Protein AF-A0A3M8EBQ7-F1 (afdb_monomer)

pLDDT: mean 82.84, std 10.52, range [53.0, 93.88]

Secondary structure (DSSP, 8-state):
--HHHHHHHHHHTT--GGG--PPP---TT--HHHHHHHHHHHHHHH--S-HHHHHHHHHHHTTTTSTT--HHHHHHHS---TTTT------------

Mean predicted aligned error: 8.73 Å

Sequence (97 aa):
MNRLCKYIELYSEGTSYEKITIQPVRAKGLTAIDIFHFGWNIWKHFTVSKQDEIAIFLKKIFADHLRGVEPETIKRHLKDDELKGIVKIQENLQEHN

Nearest PDB structures (foldseek):
  3hic-assembly1_A  TM=4.371E-01  e=9.960E+00  Listeria innocua
  7vtd-assembly2_C  TM=3.645E-01  e=9.960E+00  Escherichia coli

Foldseek 3Di:
DDLVVVLLVCVLVVHDPPPDQADADDDPPDALLNLLVVLLVSCVVRVSDDLLVSLVSSCRHHVVRCVPPDSVNSSVSSDDPVCVPPDDDDPPPPPDD

Structure (mmCIF, N/CA/C/O backbone):
data_AF-A0A3M8EBQ7-F1
#
_entry.id   AF-A0A3M8EBQ7-F1
#
loop_
_atom_site.group_PDB
_atom_site.id
_atom_site.type_symbol
_atom_site.label_atom_id
_atom_site.label_alt_id
_atom_site.label_comp_id
_atom_site.label_asym_id
_atom_site.label_entity_id
_atom_site.label_seq_id
_atom_site.pdbx_PDB_ins_code
_atom_site.Cartn_x
_atom_site.Cartn_y
_atom_site.Cartn_z
_atom_site.occupancy
_atom_site.B_iso_or_equiv
_atom_site.auth_seq_id
_atom_site.auth_comp_id
_atom_site.auth_asym_id
_atom_site.auth_atom_id
_atom_site.pdbx_PDB_model_num
ATOM 1 N N . MET A 1 1 ? -12.005 -19.217 -2.640 1.00 57.03 1 MET A N 1
ATOM 2 C CA . MET A 1 1 ? -12.006 -17.770 -2.329 1.00 57.03 1 MET A CA 1
ATOM 3 C C . MET A 1 1 ? -10.753 -17.131 -2.910 1.00 57.03 1 MET A C 1
ATOM 5 O O . MET A 1 1 ? -9.697 -17.751 -2.846 1.00 57.03 1 MET A O 1
ATOM 9 N N . ASN A 1 2 ? -10.864 -15.957 -3.534 1.00 85.31 2 ASN A N 1
ATOM 10 C CA . ASN A 1 2 ? -9.723 -15.263 -4.138 1.00 85.31 2 ASN A CA 1
ATOM 11 C C . ASN A 1 2 ? -8.763 -14.773 -3.033 1.00 85.31 2 ASN A C 1
ATOM 13 O O . ASN A 1 2 ? -9.208 -14.225 -2.025 1.00 85.31 2 ASN A O 1
ATOM 17 N N . ARG A 1 3 ? -7.453 -14.998 -3.199 1.00 89.38 3 ARG A N 1
ATOM 18 C CA . ARG A 1 3 ? -6.418 -14.671 -2.201 1.00 89.38 3 ARG A CA 1
ATOM 19 C C . ARG A 1 3 ? -6.424 -13.191 -1.823 1.00 89.38 3 ARG A C 1
ATOM 21 O O . ARG A 1 3 ? -6.295 -12.870 -0.647 1.00 89.38 3 ARG A O 1
ATOM 28 N N . LEU A 1 4 ? -6.612 -12.316 -2.810 1.00 90.12 4 LEU A N 1
ATOM 29 C CA . LEU A 1 4 ? -6.677 -10.876 -2.582 1.00 90.12 4 LEU A CA 1
ATOM 30 C C . LEU A 1 4 ? -7.864 -10.509 -1.681 1.00 90.12 4 LEU A C 1
ATOM 32 O O . LEU A 1 4 ? -7.690 -9.752 -0.734 1.00 90.12 4 LEU A O 1
ATOM 36 N N . CYS A 1 5 ? -9.037 -11.106 -1.917 1.00 90.88 5 CYS A N 1
ATOM 37 C CA . CYS A 1 5 ? -10.225 -10.873 -1.093 1.00 90.88 5 CYS A CA 1
ATOM 38 C C . CYS A 1 5 ? -9.987 -11.265 0.368 1.00 90.88 5 CYS A C 1
ATOM 40 O O . CYS A 1 5 ? -10.327 -10.494 1.254 1.00 90.88 5 CYS A O 1
ATOM 42 N N . LYS A 1 6 ? -9.331 -12.407 0.620 1.00 89.94 6 LYS A N 1
ATOM 43 C CA . LYS A 1 6 ? -9.005 -12.841 1.988 1.00 89.94 6 LYS A CA 1
ATOM 44 C C . LYS A 1 6 ? -8.090 -11.847 2.707 1.00 89.94 6 LYS A C 1
ATOM 46 O O . LYS A 1 6 ? -8.242 -11.616 3.898 1.00 89.94 6 LYS A O 1
ATOM 51 N N . TYR A 1 7 ? -7.128 -11.258 2.000 1.00 90.69 7 TYR A N 1
ATOM 52 C CA . TYR A 1 7 ? -6.260 -10.247 2.602 1.00 90.69 7 TYR A CA 1
ATOM 53 C C . TYR A 1 7 ? -6.992 -8.935 2.888 1.00 90.69 7 TYR A C 1
ATOM 55 O O . TYR A 1 7 ? -6.716 -8.309 3.904 1.00 90.69 7 TYR A O 1
ATOM 63 N N . ILE A 1 8 ? -7.932 -8.535 2.029 1.00 89.94 8 ILE A N 1
ATOM 64 C CA . ILE A 1 8 ? -8.763 -7.342 2.253 1.00 89.94 8 ILE A CA 1
ATOM 65 C C . ILE A 1 8 ? -9.713 -7.551 3.437 1.00 89.94 8 ILE A C 1
ATOM 67 O O . ILE A 1 8 ? -9.874 -6.643 4.243 1.00 89.94 8 ILE A O 1
ATOM 71 N N . GLU A 1 9 ? -10.293 -8.742 3.580 1.00 90.31 9 GLU A N 1
ATOM 72 C CA . GLU A 1 9 ? -11.120 -9.107 4.736 1.00 90.31 9 GLU A CA 1
ATOM 73 C C . GLU A 1 9 ? -10.317 -8.990 6.042 1.00 90.31 9 GLU A C 1
ATOM 75 O O . GLU A 1 9 ? -10.693 -8.234 6.935 1.00 90.31 9 GLU A O 1
ATOM 80 N N . LEU A 1 10 ? -9.124 -9.594 6.091 1.00 88.44 10 LEU A N 1
ATOM 81 C CA . LEU A 1 10 ? -8.210 -9.475 7.235 1.00 88.44 10 LEU A CA 1
ATOM 82 C C . LEU A 1 10 ? -7.815 -8.020 7.539 1.00 88.44 10 LEU A C 1
ATOM 84 O O . LEU A 1 10 ? -7.678 -7.653 8.707 1.00 88.44 10 LEU A O 1
ATOM 88 N N . TYR A 1 11 ? -7.651 -7.188 6.502 1.00 88.00 11 TYR A N 1
ATOM 89 C CA . TYR A 1 11 ? -7.430 -5.748 6.661 1.00 88.00 11 TYR A CA 1
ATOM 90 C C . TYR A 1 11 ? -8.613 -5.059 7.312 1.00 88.00 11 TYR A C 1
ATOM 92 O O . TYR A 1 11 ? -8.426 -4.313 8.269 1.00 88.00 11 TYR A O 1
ATOM 100 N N . SER A 1 12 ? -9.819 -5.331 6.819 1.00 87.81 12 SER A N 1
ATOM 101 C CA . SER A 1 12 ? -11.042 -4.719 7.330 1.00 87.81 12 SER A CA 1
ATOM 102 C C . SER A 1 12 ? -11.347 -5.098 8.781 1.00 87.81 12 SER A C 1
ATOM 104 O O . SER A 1 12 ? -11.968 -4.321 9.495 1.00 87.81 12 SER A O 1
ATOM 106 N N . GLU A 1 13 ? -10.860 -6.246 9.247 1.00 87.94 13 GLU A N 1
ATOM 107 C CA . GLU A 1 13 ? -10.998 -6.690 10.637 1.00 87.94 13 GLU A CA 1
ATOM 108 C C . GLU A 1 13 ? -9.959 -6.059 11.584 1.00 87.94 13 GLU A C 1
ATOM 110 O O . GLU A 1 13 ? -10.012 -6.282 12.792 1.00 87.94 13 GLU A O 1
ATOM 115 N N . GLY A 1 14 ? -8.991 -5.290 11.066 1.00 81.81 14 GLY A N 1
ATOM 116 C CA . GLY A 1 14 ? -7.907 -4.710 11.868 1.00 81.81 14 GLY A CA 1
ATOM 117 C C . GLY A 1 14 ? -6.915 -5.752 12.404 1.00 81.81 14 GLY A C 1
ATOM 118 O O . GLY A 1 14 ? -6.200 -5.495 13.374 1.00 81.81 14 GLY A O 1
ATOM 119 N N . THR A 1 15 ? -6.866 -6.943 11.801 1.00 75.50 15 THR A N 1
ATOM 120 C CA . THR A 1 15 ? -6.002 -8.033 12.266 1.00 75.50 15 THR A CA 1
ATOM 121 C C . THR A 1 15 ? -4.526 -7.706 12.016 1.00 75.50 15 THR A C 1
ATOM 123 O O . THR A 1 15 ? -4.137 -7.340 10.907 1.00 75.50 15 THR A O 1
ATOM 126 N N . SER A 1 16 ? -3.668 -7.898 13.029 1.00 67.94 16 SER A N 1
ATOM 127 C CA . SER A 1 16 ? -2.218 -7.699 12.875 1.00 67.94 16 SER A CA 1
ATOM 128 C C . SER A 1 16 ? -1.613 -8.669 11.849 1.00 67.94 16 SER A C 1
ATOM 130 O O . SER A 1 16 ? -1.724 -9.894 11.951 1.00 67.94 16 SER A O 1
ATOM 132 N N . TYR A 1 17 ? -0.885 -8.101 10.885 1.00 69.31 17 TYR A N 1
ATOM 133 C CA . TYR A 1 17 ? -0.169 -8.815 9.823 1.00 69.31 17 TYR A CA 1
ATOM 134 C C . TYR A 1 17 ? 1.115 -9.508 10.272 1.00 69.31 17 TYR A C 1
ATOM 136 O O . TYR A 1 17 ? 1.799 -10.111 9.445 1.00 69.31 17 TYR A O 1
ATOM 144 N N . GLU A 1 18 ? 1.502 -9.381 11.539 1.00 66.12 18 GLU A N 1
ATOM 145 C CA . GLU A 1 18 ? 2.766 -9.925 12.047 1.00 66.12 18 GLU A CA 1
ATOM 146 C C . GLU A 1 18 ? 2.777 -11.456 12.060 1.00 66.12 18 GLU A C 1
ATOM 148 O O . GLU A 1 18 ? 3.827 -12.071 11.902 1.00 66.12 18 GLU A O 1
ATOM 153 N N . LYS A 1 19 ? 1.601 -12.079 12.191 1.00 66.19 19 LYS A N 1
ATOM 154 C CA . LYS A 1 19 ? 1.454 -13.538 12.299 1.00 66.19 19 LYS A CA 1
ATOM 155 C C . LYS A 1 19 ? 1.023 -14.214 10.996 1.00 66.19 19 LYS A C 1
ATOM 157 O O . LYS A 1 19 ? 0.893 -15.434 10.959 1.00 66.19 19 LYS A O 1
ATOM 162 N N . ILE A 1 20 ? 0.788 -13.445 9.932 1.00 72.50 20 ILE A N 1
ATOM 163 C CA . ILE A 1 20 ? 0.243 -13.958 8.671 1.00 72.50 20 ILE A CA 1
ATOM 164 C C . ILE A 1 20 ? 1.334 -13.953 7.602 1.00 72.50 20 ILE A C 1
ATOM 166 O O . ILE A 1 20 ? 1.833 -12.902 7.197 1.00 72.50 20 ILE A O 1
ATOM 170 N N . THR A 1 21 ? 1.668 -15.134 7.083 1.00 79.19 21 THR A N 1
ATOM 171 C CA . THR A 1 21 ? 2.511 -15.260 5.890 1.00 79.19 21 THR A CA 1
ATOM 172 C C . THR A 1 21 ? 1.720 -14.809 4.659 1.00 79.19 21 THR A C 1
ATOM 174 O O . THR A 1 21 ? 0.909 -15.556 4.107 1.00 79.19 21 THR A O 1
ATOM 177 N N . ILE A 1 22 ? 1.939 -13.566 4.229 1.00 83.88 22 ILE A N 1
ATOM 178 C CA . ILE A 1 22 ? 1.362 -13.023 2.994 1.00 83.88 22 ILE A CA 1
ATOM 179 C C . ILE A 1 22 ? 2.129 -13.595 1.800 1.00 83.88 22 ILE A C 1
ATOM 181 O O . ILE A 1 22 ? 3.348 -13.460 1.710 1.00 83.88 22 ILE A O 1
ATOM 185 N N . GLN A 1 23 ? 1.410 -14.216 0.867 1.00 89.12 23 GLN A N 1
ATOM 186 C CA . GLN A 1 23 ? 1.955 -14.561 -0.439 1.00 89.12 23 GLN A CA 1
ATOM 187 C C . GLN A 1 23 ? 1.617 -13.436 -1.419 1.00 89.12 23 GLN A C 1
ATOM 189 O O . GLN A 1 23 ? 0.433 -13.100 -1.538 1.00 89.12 23 GLN A O 1
ATOM 194 N N . PRO A 1 24 ? 2.605 -12.888 -2.148 1.00 90.69 24 PRO A N 1
ATOM 195 C CA . PRO A 1 24 ? 2.351 -11.829 -3.109 1.00 90.69 24 PRO A CA 1
ATOM 196 C C . PRO A 1 24 ? 1.286 -12.217 -4.139 1.00 90.69 24 PRO A C 1
ATOM 198 O O . PRO A 1 24 ? 1.163 -13.375 -4.554 1.00 90.69 24 PRO A O 1
ATOM 201 N N . VAL A 1 25 ? 0.502 -11.227 -4.543 1.00 91.75 25 VAL A N 1
ATOM 202 C CA . VAL A 1 25 ? -0.514 -11.313 -5.583 1.00 91.75 25 VAL A CA 1
ATOM 203 C C . VAL A 1 25 ? -0.008 -10.539 -6.788 1.00 91.75 25 VAL A C 1
ATOM 205 O O . VAL A 1 25 ? 0.227 -9.334 -6.726 1.00 91.75 25 VAL A O 1
ATOM 208 N N . ARG A 1 26 ? 0.119 -11.236 -7.917 1.00 88.81 26 ARG A N 1
ATOM 209 C CA . ARG A 1 26 ? 0.512 -10.619 -9.180 1.00 88.81 26 ARG A CA 1
ATOM 210 C C . ARG A 1 26 ? -0.722 -10.184 -9.963 1.00 88.81 26 ARG A C 1
ATOM 212 O O . ARG A 1 26 ? -1.443 -11.020 -10.502 1.00 88.81 26 ARG A O 1
ATOM 219 N N . ALA A 1 27 ? -0.923 -8.877 -10.085 1.00 86.94 27 ALA A N 1
ATOM 220 C CA . ALA A 1 27 ? -1.899 -8.298 -11.003 1.00 86.94 27 ALA A CA 1
ATOM 221 C C . ALA A 1 27 ? -1.267 -8.030 -12.383 1.00 86.94 27 ALA A C 1
ATOM 223 O O . ALA A 1 27 ? -0.380 -7.189 -12.528 1.00 86.94 27 ALA A O 1
ATOM 224 N N . LYS A 1 28 ? -1.681 -8.770 -13.418 1.00 89.25 28 LYS A N 1
ATOM 225 C CA . LYS A 1 28 ? -1.169 -8.556 -14.783 1.00 89.25 28 LYS A CA 1
ATOM 226 C C . LYS A 1 28 ? -1.701 -7.235 -15.347 1.00 89.25 28 LYS A C 1
ATOM 228 O O . LYS A 1 28 ? -2.887 -6.963 -15.222 1.00 89.25 28 LYS A O 1
ATOM 233 N N . GLY A 1 29 ? -0.829 -6.458 -15.988 1.00 89.88 29 GLY A N 1
ATOM 234 C CA . GLY A 1 29 ? -1.206 -5.220 -16.681 1.00 89.88 29 GLY A CA 1
ATOM 235 C C . GLY A 1 29 ? -1.423 -3.998 -15.784 1.00 89.88 29 GLY A C 1
ATOM 236 O O . GLY A 1 29 ? -1.701 -2.933 -16.317 1.00 89.88 29 GLY A O 1
ATOM 237 N N . LEU A 1 30 ? -1.274 -4.127 -14.461 1.00 92.38 30 LEU A N 1
ATOM 238 C CA . LEU A 1 30 ? -1.355 -2.988 -13.544 1.00 92.38 30 LEU A CA 1
ATOM 239 C C . LEU A 1 30 ? 0.020 -2.367 -13.301 1.00 92.38 30 LEU A C 1
ATOM 241 O O . LEU A 1 30 ? 1.023 -3.073 -13.174 1.00 92.38 30 LEU A O 1
ATOM 245 N N . THR A 1 31 ? 0.037 -1.045 -13.195 1.00 92.00 31 THR A N 1
ATOM 246 C CA . THR A 1 31 ? 1.185 -0.227 -12.801 1.00 92.00 31 THR A CA 1
ATOM 247 C C . THR A 1 31 ? 1.199 0.004 -11.289 1.00 92.00 31 THR A C 1
ATOM 249 O O . THR A 1 31 ? 0.211 -0.240 -10.597 1.00 92.00 31 THR A O 1
ATOM 252 N N . ALA A 1 32 ? 2.306 0.520 -10.748 1.00 91.06 32 ALA A N 1
ATOM 253 C CA . ALA A 1 32 ? 2.370 0.912 -9.337 1.00 91.06 32 ALA A CA 1
ATOM 254 C C . ALA A 1 32 ? 1.327 1.990 -8.977 1.00 91.06 32 ALA A C 1
ATOM 256 O O . ALA A 1 32 ? 0.778 1.962 -7.880 1.00 91.06 32 ALA A O 1
ATOM 257 N N . ILE A 1 33 ? 1.008 2.893 -9.913 1.00 90.25 33 ILE A N 1
ATOM 258 C CA . ILE A 1 33 ? -0.004 3.944 -9.728 1.00 90.25 33 ILE A CA 1
ATOM 259 C C . ILE A 1 33 ? -1.392 3.329 -9.531 1.00 90.25 33 ILE A C 1
ATOM 261 O O . ILE A 1 33 ? -2.116 3.737 -8.625 1.00 90.25 33 ILE A O 1
ATOM 265 N N . ASP A 1 34 ? -1.734 2.304 -10.314 1.00 91.81 34 ASP A N 1
ATOM 266 C CA . ASP A 1 34 ? -3.004 1.587 -10.160 1.00 91.81 34 ASP A CA 1
ATOM 267 C C . ASP A 1 34 ? -3.106 0.937 -8.774 1.00 91.81 34 ASP A C 1
ATOM 269 O O . ASP A 1 34 ? -4.151 1.001 -8.125 1.00 91.81 34 ASP A O 1
ATOM 273 N N . ILE A 1 35 ? -1.997 0.370 -8.280 1.00 93.62 35 ILE A N 1
ATOM 274 C CA . ILE A 1 35 ? -1.924 -0.196 -6.926 1.00 93.62 35 ILE A CA 1
ATOM 275 C C . ILE A 1 35 ? -2.081 0.891 -5.854 1.00 93.62 35 ILE A C 1
ATOM 277 O O . ILE A 1 35 ? -2.736 0.645 -4.841 1.00 93.62 35 ILE A O 1
ATOM 281 N N . PHE A 1 36 ? -1.533 2.093 -6.056 1.00 91.44 36 PHE A N 1
ATOM 282 C CA . PHE A 1 36 ? -1.715 3.204 -5.116 1.00 91.44 36 PHE A CA 1
ATOM 283 C C . PHE A 1 36 ? -3.170 3.665 -5.045 1.00 91.44 36 PHE A C 1
ATOM 285 O O . PHE A 1 36 ? -3.705 3.781 -3.944 1.00 91.44 36 PHE A O 1
ATOM 292 N N . HIS A 1 37 ? -3.834 3.859 -6.189 1.00 90.38 37 HIS A N 1
ATOM 293 C CA . HIS A 1 37 ? -5.258 4.212 -6.216 1.00 90.38 37 HIS A CA 1
ATOM 294 C C . HIS A 1 37 ? -6.116 3.126 -5.564 1.00 90.38 37 HIS A C 1
ATOM 296 O O . HIS A 1 37 ? -6.998 3.417 -4.757 1.00 90.38 37 HIS A O 1
ATOM 302 N N . PHE A 1 38 ? -5.820 1.859 -5.860 1.00 92.19 38 PHE A N 1
ATOM 303 C CA . PHE A 1 38 ? -6.490 0.730 -5.228 1.00 92.19 38 PHE A CA 1
ATOM 304 C C . PHE A 1 38 ? -6.314 0.735 -3.703 1.00 92.19 38 PHE A C 1
ATOM 306 O O . PHE A 1 38 ? -7.280 0.584 -2.958 1.00 92.19 38 PHE A O 1
ATOM 313 N N . GLY A 1 39 ? -5.090 0.971 -3.236 1.00 91.56 39 GLY A N 1
ATOM 314 C CA . GLY A 1 39 ? -4.776 1.110 -1.822 1.00 91.56 39 GLY A CA 1
ATOM 315 C C . GLY A 1 39 ? -5.503 2.258 -1.133 1.00 91.56 39 GLY A C 1
ATOM 316 O O . GLY A 1 39 ? -6.015 2.084 -0.027 1.00 91.56 39 GLY A O 1
ATOM 317 N N . TRP A 1 40 ? -5.592 3.411 -1.796 1.00 90.75 40 TRP A N 1
ATOM 318 C CA . TRP A 1 40 ? -6.329 4.562 -1.286 1.00 90.75 40 TRP A CA 1
ATOM 319 C C . TRP A 1 40 ? -7.825 4.261 -1.168 1.00 90.75 40 TRP A C 1
ATOM 321 O O . TRP A 1 40 ? -8.416 4.561 -0.133 1.00 90.75 40 TRP A O 1
ATOM 331 N N . ASN A 1 41 ? -8.417 3.590 -2.164 1.00 90.81 41 ASN A N 1
ATOM 332 C CA . ASN A 1 41 ? -9.819 3.167 -2.121 1.00 90.81 41 ASN A CA 1
ATOM 333 C C . ASN A 1 41 ? -10.108 2.247 -0.925 1.00 90.81 41 ASN A C 1
ATOM 335 O O . ASN A 1 41 ? -11.096 2.452 -0.223 1.00 90.81 41 ASN A O 1
ATOM 339 N N . ILE A 1 42 ? -9.237 1.264 -0.662 1.00 90.75 42 ILE A N 1
ATOM 340 C CA . ILE A 1 42 ? -9.367 0.366 0.499 1.00 90.75 42 ILE A CA 1
ATOM 341 C C . ILE A 1 42 ? -9.301 1.169 1.802 1.00 90.75 42 ILE A C 1
ATOM 343 O O . ILE A 1 42 ? -10.196 1.062 2.641 1.00 90.75 42 ILE A O 1
ATOM 347 N N . TRP A 1 43 ? -8.260 1.988 1.971 1.00 89.50 43 TRP A N 1
ATOM 348 C CA . TRP A 1 43 ? -8.066 2.773 3.190 1.00 89.50 43 TRP A CA 1
ATOM 349 C C . TRP A 1 43 ? -9.230 3.737 3.450 1.00 89.50 43 TRP A C 1
ATOM 351 O O . TRP A 1 43 ? -9.729 3.798 4.572 1.00 89.50 43 TRP A O 1
ATOM 361 N N . LYS A 1 44 ? -9.708 4.433 2.410 1.00 88.25 44 LYS A N 1
ATOM 362 C CA . LYS A 1 44 ? -10.850 5.354 2.492 1.00 88.25 44 LYS A CA 1
ATOM 363 C C . LYS A 1 44 ? -12.155 4.644 2.837 1.00 88.25 44 LYS A C 1
ATOM 365 O O . LYS A 1 44 ? -12.974 5.219 3.541 1.00 88.25 44 LYS A O 1
ATOM 370 N N . HIS A 1 45 ? -12.369 3.431 2.331 1.00 89.38 45 HIS A N 1
ATOM 371 C CA . HIS A 1 45 ? -13.607 2.697 2.576 1.00 89.38 45 HIS A CA 1
ATOM 372 C C . HIS A 1 45 ? -13.691 2.171 4.010 1.00 89.38 45 HIS A C 1
ATOM 374 O O . HIS A 1 45 ? -14.715 2.332 4.664 1.00 89.38 45 HIS A O 1
ATOM 380 N N . PHE A 1 46 ? -12.617 1.548 4.500 1.00 86.44 46 PHE A N 1
ATOM 381 C CA . PHE A 1 46 ? -12.647 0.908 5.812 1.00 86.44 46 PHE A CA 1
ATOM 382 C C . PHE A 1 46 ? -12.275 1.868 6.943 1.00 86.44 46 PHE A C 1
ATOM 384 O O . PHE A 1 46 ? -12.821 1.757 8.033 1.00 86.44 46 PHE A O 1
ATOM 391 N N . THR A 1 47 ? -11.366 2.824 6.724 1.00 79.81 47 THR A N 1
ATOM 392 C CA . THR A 1 47 ? -10.878 3.766 7.758 1.00 79.81 47 THR A CA 1
ATOM 393 C C . THR A 1 47 ? -10.382 3.098 9.052 1.00 79.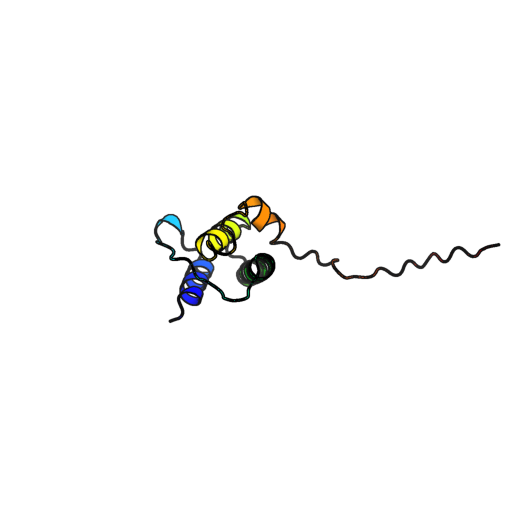81 47 THR A C 1
ATOM 395 O O . THR A 1 47 ? -10.277 3.731 10.097 1.00 79.81 47 THR A O 1
ATOM 398 N N . VAL A 1 48 ? -10.039 1.809 8.974 1.00 72.12 48 VAL A N 1
ATOM 399 C CA . VAL A 1 48 ? -9.702 0.941 10.115 1.00 72.12 48 VAL A CA 1
ATOM 400 C C . VAL A 1 48 ? -8.281 1.135 10.640 1.00 72.12 48 VAL A C 1
ATOM 402 O O . VAL A 1 48 ? -7.987 0.729 11.759 1.00 72.12 48 VAL A O 1
ATOM 405 N N . SER A 1 49 ? -7.385 1.727 9.844 1.00 75.56 49 SER A N 1
ATOM 406 C CA . SER A 1 49 ? -5.948 1.763 10.135 1.00 75.56 49 SER A CA 1
ATOM 407 C C . SER A 1 49 ? -5.302 3.100 9.766 1.00 75.56 49 SER A C 1
ATOM 409 O O . SER A 1 49 ? -5.822 3.883 8.962 1.0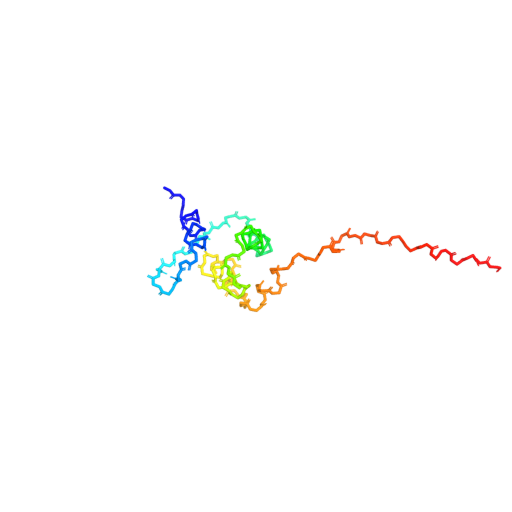0 75.56 49 SER A O 1
ATOM 411 N N . LYS A 1 50 ? -4.098 3.346 10.296 1.00 82.00 50 LYS A N 1
ATOM 412 C CA . LYS A 1 50 ? -3.277 4.492 9.869 1.00 82.00 50 LYS A CA 1
ATOM 413 C C . LYS A 1 50 ? -2.789 4.296 8.428 1.00 82.00 50 LYS A C 1
ATOM 415 O O . LYS A 1 50 ? -2.678 3.164 7.952 1.00 82.00 50 LYS A O 1
ATOM 420 N N . GLN A 1 51 ? -2.435 5.396 7.755 1.00 82.25 51 GLN A N 1
ATOM 421 C CA . GLN A 1 51 ? -1.877 5.352 6.393 1.00 82.25 51 GLN A CA 1
ATOM 422 C C . GLN A 1 51 ? -0.600 4.498 6.300 1.00 82.25 51 GLN A C 1
ATOM 424 O O . GLN A 1 51 ? -0.343 3.871 5.277 1.00 82.25 51 GLN A O 1
ATOM 429 N N . ASP A 1 52 ? 0.192 4.441 7.371 1.00 84.62 52 ASP A N 1
ATOM 430 C CA . ASP A 1 52 ? 1.404 3.619 7.430 1.00 84.62 52 ASP A CA 1
ATOM 431 C C . ASP A 1 52 ? 1.093 2.115 7.330 1.00 84.62 52 ASP A C 1
ATOM 433 O O . ASP A 1 52 ? 1.804 1.369 6.658 1.00 84.62 52 ASP A O 1
ATOM 437 N N . GLU A 1 53 ? -0.009 1.663 7.930 1.00 86.69 53 GLU A N 1
ATOM 438 C CA . GLU A 1 53 ? -0.373 0.243 7.944 1.00 86.69 53 GLU A CA 1
ATOM 439 C C . GLU A 1 53 ? -0.868 -0.234 6.581 1.00 86.69 53 GLU A C 1
ATOM 441 O O . GLU A 1 53 ? -0.464 -1.304 6.120 1.00 86.69 53 GLU A O 1
ATOM 446 N N . ILE A 1 54 ? -1.665 0.581 5.882 1.00 89.06 54 ILE A N 1
ATOM 447 C CA . ILE A 1 54 ? -2.076 0.262 4.510 1.00 89.06 54 ILE A CA 1
ATOM 448 C C . ILE A 1 54 ? -0.877 0.310 3.545 1.00 89.06 54 ILE A C 1
ATOM 450 O O . ILE A 1 54 ? -0.785 -0.518 2.640 1.00 89.06 54 ILE A O 1
ATOM 454 N N . ALA A 1 55 ? 0.100 1.200 3.755 1.00 90.75 55 ALA A N 1
ATOM 455 C CA . ALA A 1 55 ? 1.315 1.225 2.942 1.00 90.75 55 ALA A CA 1
ATOM 456 C C . ALA A 1 55 ? 2.122 -0.080 3.081 1.00 90.75 55 ALA A 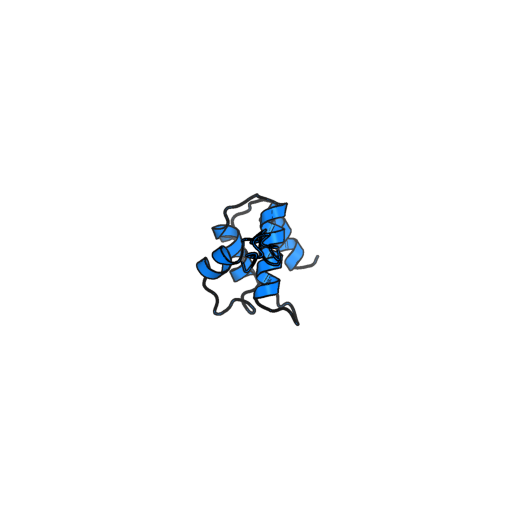C 1
ATOM 458 O O . ALA A 1 55 ? 2.554 -0.663 2.081 1.00 90.75 55 ALA A O 1
ATOM 459 N N . ILE A 1 56 ? 2.269 -0.582 4.311 1.00 89.44 56 ILE A N 1
ATOM 460 C CA . ILE A 1 56 ? 2.918 -1.872 4.592 1.00 89.44 56 ILE A CA 1
ATOM 461 C C . ILE A 1 56 ? 2.112 -3.029 3.989 1.00 89.44 56 ILE A C 1
ATOM 463 O O . ILE A 1 56 ? 2.690 -3.923 3.367 1.00 89.44 56 ILE A O 1
ATOM 467 N N . PHE A 1 57 ? 0.787 -3.008 4.139 1.00 90.19 57 PHE A N 1
ATOM 468 C CA . PHE A 1 57 ? -0.122 -4.002 3.570 1.00 90.19 57 PHE A CA 1
ATOM 469 C C . PHE A 1 57 ? 0.043 -4.129 2.053 1.00 90.19 57 PHE A C 1
ATOM 471 O O . PHE A 1 57 ? 0.293 -5.224 1.541 1.00 90.19 57 PHE A O 1
ATOM 478 N N . LEU A 1 58 ? -0.010 -3.004 1.334 1.00 91.94 58 LEU A N 1
ATOM 479 C CA . LEU A 1 58 ? 0.151 -2.975 -0.118 1.00 91.94 58 LEU A CA 1
ATOM 480 C C . LEU A 1 58 ? 1.526 -3.479 -0.535 1.00 91.94 58 LEU A C 1
ATOM 482 O O . LEU A 1 58 ? 1.618 -4.272 -1.469 1.00 91.94 58 LEU A O 1
ATOM 486 N N . LYS A 1 59 ? 2.587 -3.083 0.177 1.00 92.06 59 LYS A N 1
ATOM 487 C CA . LYS A 1 59 ? 3.948 -3.533 -0.134 1.00 92.06 59 LYS A CA 1
ATOM 488 C C . LYS A 1 59 ? 4.128 -5.042 0.043 1.00 92.06 59 LYS A C 1
ATOM 490 O O . LYS A 1 59 ? 4.866 -5.653 -0.724 1.00 92.06 59 LYS A O 1
ATOM 495 N N . LYS A 1 60 ? 3.442 -5.655 1.014 1.00 90.75 60 LYS A N 1
ATOM 496 C CA . LYS A 1 60 ? 3.464 -7.113 1.222 1.00 90.75 60 LYS A CA 1
ATOM 497 C C . LYS A 1 60 ? 2.671 -7.863 0.150 1.00 90.75 60 LYS A C 1
ATOM 499 O O . LYS A 1 60 ? 3.144 -8.874 -0.363 1.00 90.75 60 LYS A O 1
ATOM 504 N N . ILE A 1 61 ? 1.473 -7.388 -0.190 1.00 92.75 61 ILE A N 1
ATOM 505 C CA . ILE A 1 61 ? 0.585 -8.077 -1.141 1.00 92.75 61 ILE A CA 1
ATOM 506 C C . ILE A 1 61 ? 1.044 -7.871 -2.576 1.00 92.75 61 ILE A C 1
ATOM 508 O O . ILE A 1 61 ? 1.105 -8.826 -3.338 1.00 92.75 61 ILE A O 1
ATOM 512 N N . PHE A 1 62 ? 1.409 -6.651 -2.945 1.00 93.88 62 PHE A N 1
ATOM 513 C CA . PHE A 1 62 ? 1.838 -6.292 -4.293 1.00 93.88 62 PHE A CA 1
ATOM 514 C C . PHE A 1 62 ? 3.359 -6.130 -4.358 1.00 93.88 62 PHE A C 1
ATOM 516 O O . PHE A 1 62 ? 3.873 -5.182 -4.950 1.00 93.88 62 PHE A O 1
ATOM 523 N N . ALA A 1 63 ? 4.089 -7.066 -3.742 1.00 92.25 63 ALA A N 1
ATOM 524 C CA . ALA A 1 63 ? 5.549 -7.026 -3.660 1.00 92.25 63 ALA A CA 1
ATOM 525 C C . ALA A 1 63 ? 6.226 -6.958 -5.039 1.00 92.25 63 ALA A C 1
ATOM 527 O O . ALA A 1 63 ? 7.235 -6.275 -5.183 1.00 92.25 63 ALA A O 1
ATOM 528 N N . ASP A 1 64 ? 5.652 -7.604 -6.060 1.00 91.69 64 ASP A N 1
ATOM 529 C CA . ASP A 1 64 ? 6.168 -7.546 -7.434 1.00 91.69 64 ASP A CA 1
ATOM 530 C C . ASP A 1 64 ? 6.022 -6.144 -8.046 1.00 91.69 64 ASP A C 1
ATOM 532 O O . ASP A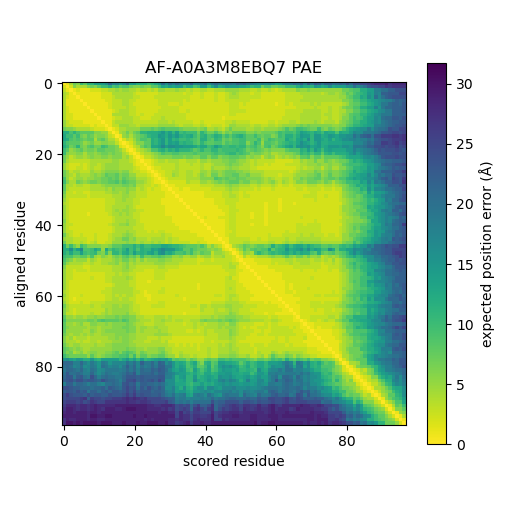 1 64 ? 6.947 -5.645 -8.685 1.00 91.69 64 ASP A O 1
ATOM 536 N N . HIS A 1 65 ? 4.880 -5.487 -7.822 1.00 92.38 65 HIS A N 1
ATOM 537 C CA . HIS A 1 65 ? 4.591 -4.144 -8.338 1.00 92.38 65 HIS A CA 1
ATOM 538 C C . HIS A 1 65 ? 5.329 -3.046 -7.575 1.00 92.38 65 HIS A C 1
ATOM 540 O O . HIS A 1 65 ? 5.623 -1.999 -8.143 1.00 92.38 65 HIS A O 1
ATOM 546 N N . LEU A 1 66 ? 5.627 -3.278 -6.293 1.00 92.69 66 LEU A N 1
ATOM 547 C CA . LEU A 1 66 ? 6.189 -2.287 -5.370 1.00 92.69 66 LEU A CA 1
ATOM 548 C C . LEU A 1 66 ? 7.618 -2.622 -4.911 1.00 92.69 66 LEU A C 1
ATOM 550 O O . LEU A 1 66 ? 8.109 -2.038 -3.944 1.00 92.69 66 LEU A O 1
ATOM 554 N N . ARG A 1 67 ? 8.311 -3.534 -5.608 1.00 89.25 67 ARG A N 1
ATOM 555 C CA . ARG A 1 67 ? 9.639 -4.057 -5.230 1.00 89.25 67 ARG A CA 1
ATOM 556 C C . ARG A 1 67 ? 10.687 -2.968 -4.964 1.00 89.25 67 ARG A C 1
ATOM 558 O O . ARG A 1 67 ? 11.548 -3.162 -4.113 1.00 89.25 67 ARG A O 1
ATOM 565 N N . GLY A 1 68 ? 10.607 -1.837 -5.666 1.00 89.38 68 GLY A N 1
ATOM 566 C CA . GLY A 1 68 ? 11.517 -0.692 -5.520 1.00 89.38 68 GLY A CA 1
ATOM 567 C C . GLY A 1 68 ? 10.901 0.548 -4.867 1.00 89.38 68 GLY A C 1
ATOM 568 O O . GLY A 1 68 ? 11.532 1.596 -4.870 1.00 89.38 68 GLY A O 1
ATOM 569 N N . VAL A 1 69 ? 9.672 0.467 -4.350 1.00 90.50 69 VAL A N 1
ATOM 570 C CA . VAL A 1 69 ? 8.950 1.633 -3.818 1.00 90.50 69 VAL A CA 1
ATOM 571 C C . VAL A 1 69 ? 9.034 1.637 -2.299 1.00 90.50 69 VAL A C 1
ATOM 573 O O . VAL A 1 69 ? 8.629 0.668 -1.657 1.00 90.50 69 VAL A O 1
ATOM 576 N N . GLU A 1 70 ? 9.536 2.709 -1.690 1.00 90.31 70 GLU A N 1
ATOM 577 C CA . GLU A 1 70 ? 9.599 2.823 -0.230 1.00 90.31 70 GLU A CA 1
ATOM 578 C C . GLU A 1 70 ? 8.207 3.003 0.401 1.00 90.31 70 GLU A C 1
ATOM 580 O O . GLU A 1 70 ? 7.333 3.617 -0.214 1.00 90.31 70 GLU A O 1
ATOM 585 N N . PRO A 1 71 ? 7.962 2.495 1.626 1.00 86.31 71 PRO A N 1
ATOM 586 C CA . PRO A 1 71 ? 6.666 2.652 2.294 1.00 86.31 71 PRO A CA 1
ATOM 587 C C . PRO A 1 71 ? 6.223 4.115 2.425 1.00 86.31 71 PRO A C 1
ATOM 589 O O . PRO A 1 71 ? 5.044 4.416 2.253 1.00 86.31 71 PRO A O 1
ATOM 592 N N . GLU A 1 72 ? 7.164 5.034 2.653 1.00 86.50 72 GLU A N 1
ATOM 593 C CA . GLU A 1 72 ? 6.889 6.474 2.703 1.00 86.50 72 GLU A CA 1
ATOM 594 C C . GLU A 1 72 ? 6.416 7.028 1.355 1.00 86.50 72 GLU A C 1
ATOM 596 O O . GLU A 1 72 ? 5.501 7.853 1.302 1.00 86.50 72 GLU A O 1
ATOM 601 N N . THR A 1 73 ? 6.978 6.532 0.248 1.00 88.44 73 THR A N 1
ATOM 602 C CA . THR A 1 73 ? 6.502 6.863 -1.098 1.00 88.44 73 THR A CA 1
ATOM 603 C C . THR A 1 73 ? 5.069 6.380 -1.286 1.00 88.44 73 THR A C 1
ATOM 605 O O . THR A 1 73 ? 4.221 7.163 -1.705 1.00 88.44 73 THR A O 1
ATOM 608 N N . ILE A 1 74 ? 4.764 5.133 -0.904 1.00 88.56 74 ILE A N 1
ATOM 609 C CA . ILE A 1 74 ? 3.395 4.593 -0.966 1.00 88.56 74 ILE A CA 1
ATOM 610 C C . ILE A 1 74 ? 2.452 5.506 -0.177 1.00 88.56 74 ILE A C 1
ATOM 612 O O . ILE A 1 74 ? 1.460 5.977 -0.722 1.00 88.56 74 ILE A O 1
ATOM 616 N N . LYS A 1 75 ? 2.801 5.848 1.068 1.00 87.25 75 LYS A N 1
ATOM 617 C CA . LYS A 1 75 ? 2.017 6.745 1.927 1.00 87.25 75 LYS A CA 1
ATOM 618 C C . LYS A 1 75 ? 1.753 8.109 1.287 1.00 87.25 75 LYS A C 1
ATOM 620 O O . LYS A 1 75 ? 0.635 8.611 1.367 1.00 87.25 75 LYS A O 1
ATOM 625 N N . ARG A 1 76 ? 2.749 8.709 0.627 1.00 85.06 76 ARG A N 1
ATOM 626 C CA . ARG A 1 76 ? 2.582 9.986 -0.087 1.00 85.06 76 ARG A CA 1
ATOM 627 C C . ARG A 1 76 ? 1.583 9.879 -1.244 1.00 85.06 76 ARG A C 1
ATOM 629 O O . ARG A 1 76 ? 0.877 10.848 -1.504 1.00 85.06 76 ARG A O 1
ATOM 636 N N . HIS A 1 77 ? 1.522 8.722 -1.899 1.00 84.12 77 HIS A N 1
ATOM 637 C CA . HIS A 1 77 ? 0.590 8.429 -2.990 1.00 84.12 77 HIS A CA 1
ATOM 638 C C . HIS A 1 77 ? -0.790 7.940 -2.521 1.00 84.12 77 HIS A C 1
ATOM 640 O O . HIS A 1 77 ? -1.731 7.961 -3.306 1.00 84.12 77 HIS A O 1
ATOM 646 N N . LEU A 1 78 ? -0.950 7.568 -1.247 1.00 81.69 78 LEU A N 1
ATOM 647 C CA . LEU A 1 78 ? -2.242 7.265 -0.613 1.00 81.69 78 LEU A CA 1
ATOM 648 C C . LEU A 1 78 ? -2.998 8.536 -0.201 1.00 81.69 78 LEU A C 1
ATOM 650 O O . LEU A 1 78 ? -3.614 8.612 0.865 1.00 81.69 78 LEU A O 1
ATOM 654 N N . LYS A 1 79 ? -2.934 9.556 -1.048 1.00 75.12 79 LYS A N 1
ATOM 655 C CA . LYS A 1 79 ? -3.690 10.794 -0.927 1.00 75.12 79 LYS A CA 1
ATOM 656 C C . LYS A 1 79 ? -4.265 11.080 -2.298 1.00 75.12 79 LYS A C 1
ATOM 658 O O . LYS A 1 79 ? -3.518 11.179 -3.270 1.00 75.12 79 LYS A O 1
ATOM 663 N N . ASP A 1 80 ? -5.579 11.194 -2.356 1.00 63.84 80 ASP A N 1
ATOM 664 C CA . ASP A 1 80 ? -6.213 11.861 -3.476 1.00 63.84 80 ASP A CA 1
ATOM 665 C C . ASP A 1 80 ? -5.966 13.357 -3.288 1.00 63.84 80 ASP A C 1
ATOM 667 O O . ASP A 1 80 ? -6.207 13.909 -2.212 1.00 63.84 80 ASP A O 1
ATOM 671 N N . ASP A 1 81 ? -5.369 13.983 -4.293 1.00 63.44 81 ASP A N 1
ATOM 672 C CA . ASP A 1 81 ? -5.329 15.434 -4.362 1.00 63.44 81 ASP A CA 1
ATOM 673 C C . ASP A 1 81 ? -6.658 15.828 -4.999 1.00 63.44 81 ASP A C 1
ATOM 675 O O . ASP A 1 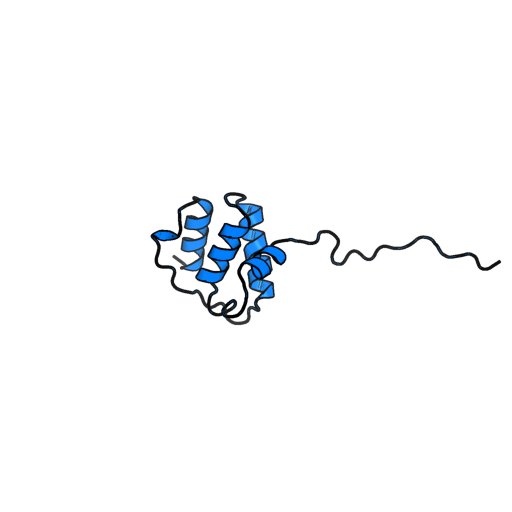81 ? -6.820 15.720 -6.212 1.00 63.44 81 ASP A O 1
ATOM 679 N N . GLU A 1 82 ? -7.629 16.208 -4.164 1.00 58.91 82 GLU A N 1
ATOM 680 C CA . GLU A 1 82 ? -8.996 16.544 -4.593 1.00 58.91 82 GLU A CA 1
ATOM 681 C C . GLU A 1 82 ? -9.020 17.692 -5.624 1.00 58.91 82 GLU A C 1
ATOM 683 O O . GLU A 1 82 ? -10.031 17.922 -6.284 1.00 58.91 82 GLU A O 1
ATOM 688 N N . LEU A 1 83 ? -7.907 18.422 -5.781 1.00 61.22 83 LEU A N 1
ATOM 689 C CA . LEU A 1 83 ? -7.738 19.505 -6.749 1.00 61.22 83 LEU A CA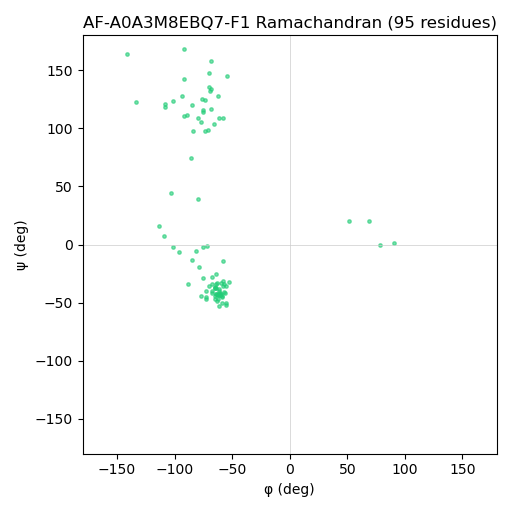 1
ATOM 690 C C . LEU A 1 83 ? -7.059 19.051 -8.050 1.00 61.22 83 LEU A C 1
ATOM 692 O O . LEU A 1 83 ? -6.951 19.833 -9.002 1.00 61.22 83 LEU A O 1
ATOM 696 N N . LYS A 1 84 ? -6.589 17.805 -8.130 1.00 64.06 84 LYS A N 1
ATOM 697 C CA . LYS A 1 84 ? -5.880 17.278 -9.293 1.00 64.06 84 LYS A CA 1
ATOM 698 C C . LYS A 1 84 ? -6.839 17.143 -10.472 1.00 64.06 84 LYS A C 1
ATOM 700 O O . LYS A 1 84 ? -7.790 16.374 -10.444 1.00 64.06 84 LYS A O 1
ATOM 705 N N . GLY A 1 85 ? -6.564 17.894 -11.537 1.00 59.97 85 GLY A N 1
ATOM 706 C CA . GLY A 1 85 ? -7.416 17.936 -12.730 1.00 59.97 85 GLY A CA 1
ATOM 707 C C . GLY A 1 85 ? -8.499 19.018 -12.699 1.00 59.97 85 GLY A C 1
ATOM 708 O O . GLY A 1 85 ? -9.232 19.152 -13.675 1.00 59.97 85 GLY A O 1
ATOM 709 N N . ILE A 1 86 ? -8.570 19.836 -11.642 1.00 73.88 86 ILE A N 1
ATOM 710 C CA . ILE A 1 86 ? -9.399 21.044 -11.648 1.00 73.88 86 ILE A CA 1
ATOM 711 C C . ILE A 1 86 ? -8.654 22.14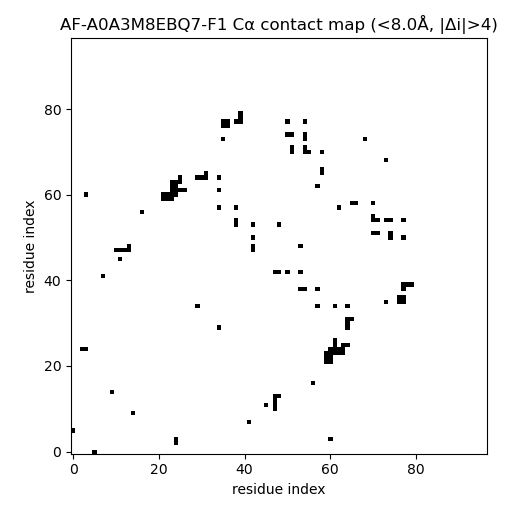9 -12.403 1.00 73.88 86 ILE A C 1
ATOM 713 O O . 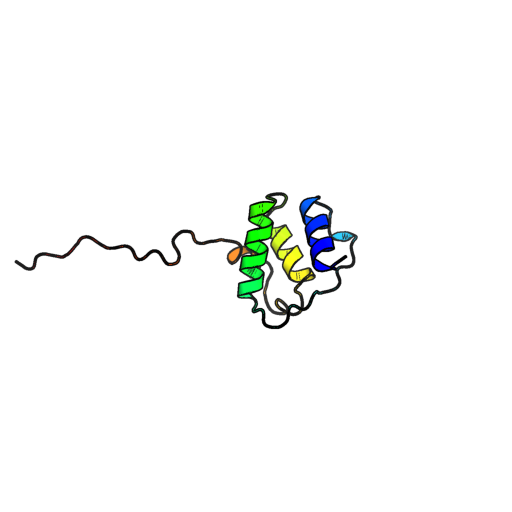ILE A 1 86 ? -7.674 22.713 -11.912 1.00 73.88 86 ILE A O 1
ATOM 717 N N . VAL A 1 87 ? -9.135 22.488 -13.601 1.00 75.81 87 VAL A N 1
ATOM 718 C CA . VAL A 1 87 ? -8.690 23.685 -14.326 1.00 75.81 87 VAL A CA 1
ATOM 719 C C . VAL A 1 87 ? -9.370 24.898 -13.695 1.00 75.81 87 VAL A C 1
ATOM 721 O O . VAL A 1 87 ? -10.566 25.117 -13.874 1.00 75.81 87 VAL A O 1
ATOM 724 N N . LYS A 1 88 ? -8.613 25.680 -12.922 1.00 73.62 88 LYS A N 1
ATOM 725 C CA . LYS A 1 88 ? -9.105 26.934 -12.339 1.00 73.62 88 LYS A CA 1
ATOM 726 C C . LYS A 1 88 ? -9.169 27.996 -13.436 1.00 73.62 88 LYS A C 1
ATOM 728 O O . LYS A 1 88 ? -8.133 28.379 -13.972 1.00 73.62 88 LYS A O 1
ATOM 733 N N . ILE A 1 89 ? -10.366 28.477 -13.761 1.00 78.75 89 ILE A N 1
ATOM 734 C CA . ILE A 1 89 ? -10.532 29.648 -14.628 1.00 78.75 89 ILE A CA 1
ATOM 735 C C . ILE A 1 89 ? -10.180 30.876 -13.781 1.00 78.75 89 ILE A C 1
ATOM 737 O O . ILE A 1 89 ? -10.845 31.146 -12.784 1.00 78.75 89 ILE A O 1
ATOM 741 N N . GLN A 1 90 ? -9.099 31.580 -14.122 1.00 74.19 90 GLN A N 1
ATOM 742 C CA . GLN A 1 90 ? -8.773 32.861 -13.494 1.00 74.19 90 GLN A CA 1
ATOM 743 C C . GLN A 1 90 ? -9.539 33.970 -14.220 1.00 74.19 90 GLN A C 1
ATOM 745 O O . GLN A 1 90 ? -9.339 34.172 -15.412 1.00 74.19 90 GLN A O 1
ATOM 750 N N . GLU A 1 91 ? -10.389 34.703 -13.502 1.00 71.00 91 GLU A N 1
ATOM 751 C CA . GLU A 1 91 ? -11.216 35.791 -14.058 1.00 71.00 91 GLU A CA 1
ATOM 752 C C . GLU A 1 91 ? -10.420 37.056 -14.430 1.00 71.00 91 GLU A C 1
ATOM 754 O O . GLU A 1 91 ? -10.991 38.022 -14.928 1.00 71.00 91 GLU A O 1
ATOM 759 N N . ASN A 1 92 ? -9.100 37.087 -14.209 1.00 68.44 92 ASN A N 1
ATOM 760 C CA . ASN A 1 92 ? -8.297 38.275 -14.487 1.00 68.44 92 ASN A CA 1
ATOM 761 C C . ASN A 1 92 ? -7.841 38.309 -15.953 1.00 68.44 92 ASN A C 1
ATOM 763 O O . ASN A 1 92 ? -6.684 38.049 -16.284 1.00 68.44 92 ASN A O 1
ATOM 767 N N . LEU A 1 93 ? -8.780 38.632 -16.837 1.00 69.00 93 LEU A N 1
ATOM 768 C CA . LEU A 1 93 ? -8.459 39.233 -18.123 1.00 69.00 93 LEU A CA 1
ATOM 769 C C . LEU A 1 93 ? -8.055 40.675 -17.813 1.00 69.00 93 LEU A C 1
ATOM 771 O O . LEU A 1 93 ? -8.918 41.513 -17.575 1.00 69.00 93 LEU A O 1
ATOM 775 N N . GLN A 1 94 ? -6.752 40.955 -17.726 1.00 68.94 94 GLN A N 1
ATOM 776 C CA . GLN A 1 94 ? -6.296 42.341 -17.657 1.00 68.94 94 GLN A CA 1
ATOM 777 C C . GLN A 1 94 ? -6.811 43.052 -18.912 1.00 68.94 94 GLN A C 1
ATOM 779 O O . GLN A 1 94 ? -6.361 42.767 -20.022 1.00 68.94 94 GLN A O 1
ATOM 784 N N . GLU A 1 95 ? -7.792 43.935 -18.735 1.00 62.62 95 GLU A N 1
ATOM 785 C CA . GLU A 1 95 ? -8.227 44.850 -19.778 1.00 62.62 95 GLU A CA 1
ATOM 786 C C . GLU A 1 95 ? -7.021 45.727 -20.124 1.00 62.62 95 GLU A C 1
ATOM 788 O O . GLU A 1 95 ? -6.543 46.524 -19.313 1.00 62.62 95 GLU A O 1
ATOM 793 N N . HIS A 1 96 ? -6.455 45.496 -21.308 1.00 61.91 96 HIS A N 1
ATOM 794 C CA . HIS A 1 96 ? -5.423 46.355 -21.862 1.00 61.91 96 HIS A CA 1
ATOM 795 C C . HIS A 1 96 ? -6.064 47.719 -22.142 1.00 61.91 96 HIS A C 1
ATOM 797 O O . HIS A 1 96 ? -6.832 47.847 -23.096 1.00 61.91 96 HIS A O 1
ATOM 803 N N . ASN A 1 97 ? -5.780 48.693 -21.271 1.00 53.00 97 ASN A N 1
ATOM 804 C CA . ASN A 1 97 ? -6.049 50.115 -21.509 1.00 53.00 97 ASN A CA 1
ATOM 805 C C . ASN A 1 97 ? -5.261 50.631 -22.716 1.00 53.00 97 ASN A C 1
ATOM 807 O O . ASN A 1 97 ? -4.073 50.245 -22.843 1.00 53.00 97 ASN A O 1
#

Radius of gyration: 18.18 Å; Cα contacts (8 Å, |Δi|>4): 71; chains: 1; bounding box: 25×68×35 Å

Solvent-accessible surface area (backbone atoms only — not comparable to full-atom values): 6145 Å² total; per-residue (Å²): 132,60,69,68,58,57,53,51,52,42,50,66,70,61,56,75,66,88,84,54,90,73,70,62,53,86,67,84,94,63,54,55,66,56,51,31,54,51,50,33,53,52,49,70,72,61,64,68,64,58,64,67,55,54,23,51,49,48,43,49,36,31,30,84,65,35,71,89,58,51,55,68,58,46,40,66,51,52,52,85,61,92,63,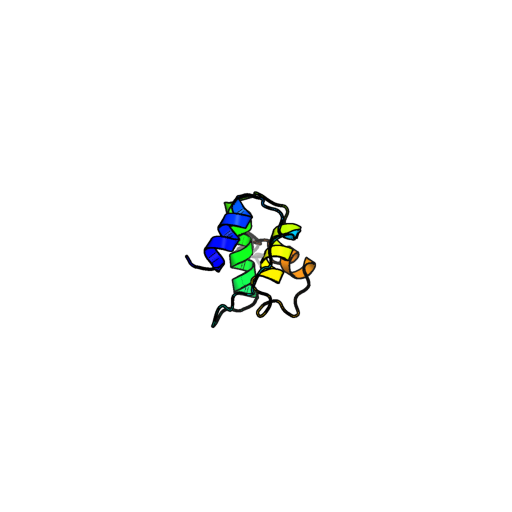72,88,65,82,79,84,74,86,78,72,78,77,83,125